Protein AF-A0AAP0HUE2-F1 (afdb_monomer)

Secondary structure (DSSP, 8-state):
--HHHHHHHHHHHHHHHHHHHHHHTSTT-EEETTTTEEE--HHHHHHHHHH-GGGGGGTT---TTHHHHHHHHTT-----------------PPPTTSS--

Sequence (101 aa):
MNPSNVKGRIKTFRTNYFLAKEVISQSGFGWDPNTQLATTDVLTWKDYLEKHLEKESYHRKRVLYYNELSIIFRDDQATGRNAMTGNEAGRELPSLEEMSE

Structure (mmCIF, N/CA/C/O backbone):
data_AF-A0AAP0HUE2-F1
#
_entry.id   AF-A0AAP0HUE2-F1
#
loop_
_atom_site.group_PDB
_atom_site.id
_atom_site.type_symbol
_atom_site.label_atom_id
_atom_site.label_alt_id
_atom_site.label_comp_id
_atom_site.label_asym_id
_atom_site.label_entity_id
_atom_site.label_seq_id
_atom_site.pdbx_PDB_ins_code
_atom_site.Cartn_x
_atom_site.Cartn_y
_atom_site.Cartn_z
_atom_site.occupancy
_atom_site.B_iso_or_equiv
_atom_site.auth_seq_id
_atom_site.auth_comp_id
_atom_site.auth_asym_id
_atom_site.auth_atom_id
_atom_site.pdbx_PDB_model_num
ATOM 1 N N . MET A 1 1 ? 8.532 9.140 -26.829 1.00 55.06 1 MET A N 1
ATOM 2 C CA . MET A 1 1 ? 8.421 9.032 -25.354 1.00 55.06 1 MET A CA 1
ATOM 3 C C . MET A 1 1 ? 9.771 9.412 -24.761 1.00 55.06 1 MET A C 1
ATOM 5 O O . MET A 1 1 ? 10.754 8.790 -25.134 1.00 55.06 1 MET A O 1
ATOM 9 N N . ASN A 1 2 ? 9.858 10.452 -23.925 1.00 62.59 2 ASN A N 1
ATOM 10 C CA . ASN A 1 2 ? 11.149 10.905 -23.387 1.00 62.59 2 ASN A CA 1
ATOM 11 C C . ASN A 1 2 ? 11.639 9.949 -22.279 1.00 62.59 2 ASN A C 1
ATOM 13 O O . ASN A 1 2 ? 10.908 9.769 -21.300 1.00 62.59 2 ASN A O 1
ATOM 17 N N . PRO A 1 3 ? 12.853 9.368 -22.375 1.00 66.12 3 PRO A N 1
ATOM 18 C CA . PRO A 1 3 ? 13.375 8.403 -21.397 1.00 66.12 3 PRO A CA 1
ATOM 19 C C . PRO A 1 3 ? 13.397 8.937 -19.957 1.00 66.12 3 PRO A C 1
ATOM 21 O O . PRO A 1 3 ? 13.153 8.197 -19.004 1.00 66.12 3 PRO A O 1
ATOM 24 N N . SER A 1 4 ? 13.629 10.241 -19.791 1.00 68.69 4 SER A N 1
ATOM 25 C CA . SER A 1 4 ? 13.641 10.921 -18.490 1.00 68.69 4 SER A CA 1
ATOM 26 C C . SER A 1 4 ? 12.281 10.866 -17.782 1.00 68.69 4 SER A C 1
ATOM 28 O O . SER A 1 4 ? 12.217 10.639 -16.575 1.00 68.69 4 SER A O 1
ATOM 30 N N . ASN A 1 5 ? 11.183 10.967 -18.539 1.00 76.06 5 ASN A N 1
ATOM 31 C CA . ASN A 1 5 ? 9.824 10.895 -17.993 1.00 76.06 5 ASN A CA 1
ATOM 32 C C . ASN A 1 5 ? 9.468 9.469 -17.549 1.00 76.06 5 ASN A C 1
ATOM 34 O O . ASN A 1 5 ? 8.701 9.283 -16.604 1.00 76.06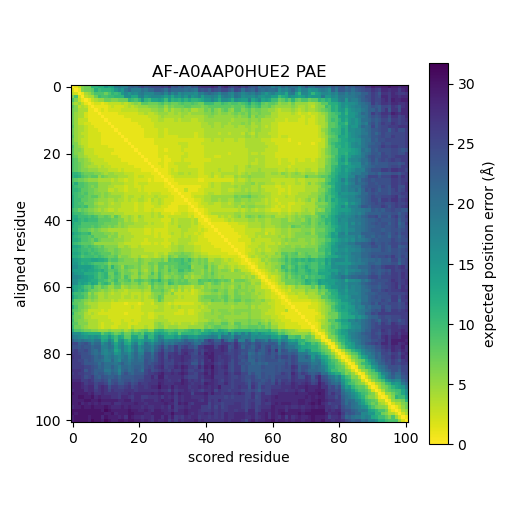 5 ASN A O 1
ATOM 38 N N . VAL A 1 6 ? 10.039 8.459 -18.212 1.00 82.88 6 VAL A N 1
ATOM 39 C CA . VAL A 1 6 ? 9.841 7.045 -17.864 1.00 82.88 6 VAL A CA 1
ATOM 40 C C . VAL A 1 6 ? 10.501 6.732 -16.524 1.00 82.88 6 VAL A C 1
ATOM 42 O O . VAL A 1 6 ? 9.846 6.194 -15.635 1.00 82.88 6 VAL A O 1
ATOM 45 N N . LYS A 1 7 ? 11.761 7.144 -16.332 1.00 83.19 7 LYS A N 1
ATOM 46 C CA . LYS A 1 7 ? 12.483 6.946 -15.062 1.00 83.19 7 LYS A CA 1
ATOM 47 C C . LYS A 1 7 ? 11.769 7.609 -13.881 1.00 83.19 7 LYS A C 1
ATOM 49 O O . LYS A 1 7 ? 11.616 6.984 -12.833 1.00 83.19 7 LYS A O 1
ATOM 54 N N . GLY A 1 8 ? 11.288 8.843 -14.064 1.00 84.81 8 GLY A N 1
ATOM 55 C CA . GLY A 1 8 ? 10.520 9.557 -13.040 1.00 84.81 8 GLY A CA 1
ATOM 56 C C . GLY A 1 8 ? 9.237 8.817 -12.651 1.00 84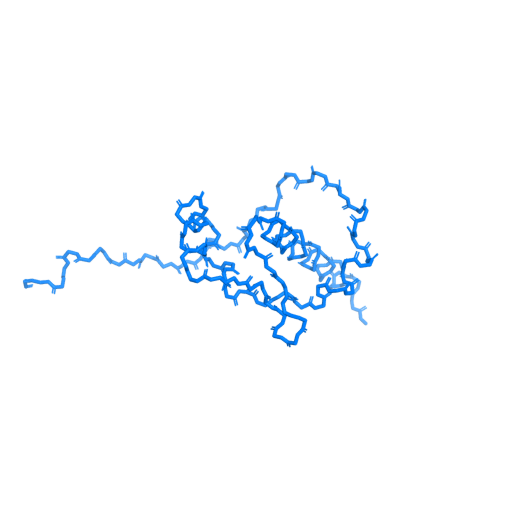.81 8 GLY A C 1
ATOM 57 O O . GLY A 1 8 ? 8.995 8.581 -11.470 1.00 84.81 8 GLY A O 1
ATOM 58 N N . ARG A 1 9 ? 8.463 8.360 -13.643 1.00 85.81 9 ARG A N 1
ATOM 59 C CA . ARG A 1 9 ? 7.238 7.578 -13.410 1.00 85.81 9 ARG A CA 1
ATOM 60 C C . ARG A 1 9 ? 7.498 6.260 -12.684 1.00 85.81 9 ARG A C 1
ATOM 62 O O . ARG A 1 9 ? 6.772 5.946 -11.746 1.00 85.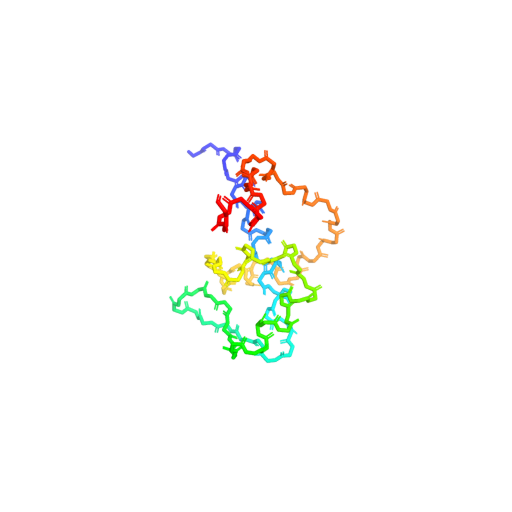81 9 ARG A O 1
ATOM 69 N N . ILE A 1 10 ? 8.540 5.523 -13.073 1.00 88.19 10 ILE A N 1
ATOM 70 C CA . ILE A 1 10 ? 8.931 4.274 -12.401 1.00 88.19 10 ILE A CA 1
ATOM 71 C C . ILE A 1 10 ? 9.267 4.543 -10.930 1.00 88.19 10 ILE A C 1
ATOM 73 O O . ILE A 1 10 ? 8.790 3.819 -10.058 1.00 88.19 10 ILE A O 1
ATOM 77 N N . LYS A 1 11 ? 10.021 5.613 -10.637 1.00 87.06 11 LYS A N 1
ATOM 78 C CA . LYS A 1 11 ? 10.328 6.015 -9.256 1.00 87.06 11 LYS A CA 1
ATOM 79 C C . LYS A 1 11 ? 9.050 6.298 -8.458 1.00 87.06 11 LYS A C 1
ATOM 81 O 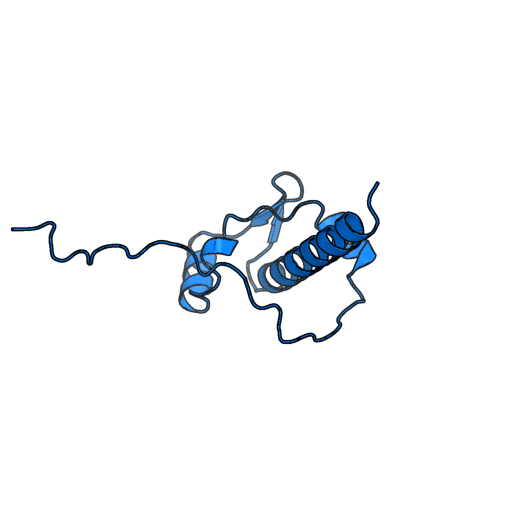O . LYS A 1 11 ? 8.907 5.785 -7.353 1.00 87.06 11 LYS A O 1
ATOM 86 N N . THR A 1 12 ? 8.102 7.047 -9.023 1.00 86.94 12 THR A N 1
ATOM 87 C CA . THR A 1 12 ? 6.811 7.332 -8.374 1.00 86.94 12 THR A CA 1
ATOM 88 C C . THR A 1 12 ? 6.000 6.066 -8.104 1.00 86.94 12 THR A C 1
ATOM 90 O O . THR A 1 12 ? 5.489 5.898 -6.996 1.00 86.94 12 THR A O 1
ATOM 93 N N . PHE A 1 13 ? 5.886 5.163 -9.082 1.00 88.25 13 PHE A N 1
ATOM 94 C CA . PHE A 1 13 ? 5.167 3.899 -8.901 1.00 88.25 13 PHE A CA 1
ATOM 95 C C . PHE A 1 13 ? 5.807 3.030 -7.828 1.00 88.25 13 PHE A C 1
ATOM 97 O O . PHE A 1 13 ? 5.101 2.518 -6.963 1.00 88.25 13 PHE A O 1
ATOM 104 N N . ARG A 1 14 ? 7.138 2.947 -7.819 1.00 87.44 14 ARG A N 1
ATOM 105 C CA . ARG A 1 14 ? 7.884 2.227 -6.792 1.00 87.44 14 ARG A CA 1
ATOM 106 C C . ARG A 1 14 ? 7.597 2.778 -5.395 1.00 87.44 14 ARG A C 1
ATOM 108 O O . ARG A 1 14 ? 7.223 2.017 -4.509 1.00 87.44 14 ARG A O 1
ATOM 115 N N . THR A 1 15 ? 7.724 4.093 -5.199 1.00 86.81 15 THR A N 1
ATOM 116 C CA . THR A 1 15 ? 7.448 4.730 -3.900 1.00 86.81 15 THR A CA 1
ATOM 117 C C . THR A 1 15 ? 6.012 4.478 -3.444 1.00 86.81 15 THR A C 1
ATOM 119 O O . THR A 1 15 ? 5.795 4.084 -2.302 1.00 86.81 15 THR A O 1
ATOM 122 N N . ASN A 1 16 ? 5.029 4.652 -4.331 1.00 86.31 16 ASN A N 1
ATOM 123 C CA . ASN A 1 16 ? 3.629 4.424 -3.979 1.00 86.31 16 ASN A CA 1
ATOM 124 C C . ASN A 1 16 ? 3.350 2.956 -3.627 1.00 86.31 16 ASN A C 1
ATOM 126 O O . ASN A 1 16 ? 2.607 2.713 -2.681 1.00 86.31 16 ASN A O 1
ATOM 130 N N . TYR A 1 17 ? 3.956 2.007 -4.347 1.00 89.38 17 TYR A N 1
ATOM 131 C CA . TYR A 1 17 ? 3.825 0.577 -4.071 1.00 89.38 17 TYR A CA 1
ATOM 132 C C . TYR A 1 17 ? 4.363 0.202 -2.687 1.00 89.38 17 TYR A C 1
ATOM 134 O O . TYR A 1 17 ? 3.669 -0.476 -1.936 1.00 89.38 17 TYR A O 1
ATOM 142 N N . PHE A 1 18 ? 5.565 0.658 -2.318 1.00 87.31 18 PHE A N 1
ATOM 143 C CA . PHE A 1 18 ? 6.141 0.307 -1.015 1.00 87.31 18 PHE A CA 1
ATOM 144 C C . PHE A 1 18 ? 5.369 0.908 0.157 1.00 87.3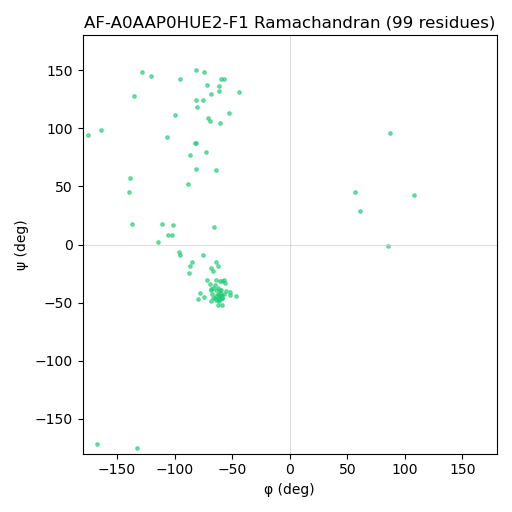1 18 PHE A C 1
ATOM 146 O O . PHE A 1 18 ? 5.175 0.219 1.154 1.00 87.31 18 PHE A O 1
ATOM 153 N N . LEU A 1 19 ? 4.870 2.139 0.015 1.00 85.25 19 LEU A N 1
ATOM 154 C CA . LEU A 1 19 ? 3.978 2.735 1.011 1.00 85.25 19 LEU A CA 1
ATOM 155 C C . LEU A 1 19 ? 2.691 1.911 1.172 1.00 85.25 19 LEU A C 1
ATOM 157 O O . LEU A 1 19 ? 2.259 1.652 2.290 1.00 85.25 19 LEU A O 1
ATOM 161 N N . ALA A 1 20 ? 2.113 1.440 0.064 1.00 86.69 20 ALA A N 1
ATOM 162 C CA . ALA A 1 20 ? 0.888 0.646 0.094 1.00 86.69 20 ALA A CA 1
ATOM 163 C C . ALA A 1 20 ? 1.144 -0.700 0.760 1.00 86.69 20 ALA A C 1
ATOM 165 O O . ALA A 1 20 ? 0.392 -1.109 1.635 1.00 86.69 20 ALA A O 1
ATOM 166 N N . LYS A 1 21 ? 2.244 -1.360 0.381 1.00 88.88 21 LYS A N 1
ATOM 167 C CA . LYS A 1 21 ? 2.675 -2.636 0.954 1.00 88.88 21 LYS A CA 1
ATOM 168 C C . LYS A 1 21 ? 2.865 -2.523 2.466 1.00 88.88 21 LYS A C 1
ATOM 170 O O . LYS A 1 21 ? 2.435 -3.414 3.185 1.00 88.88 21 LYS A O 1
ATOM 175 N N . GLU A 1 22 ? 3.474 -1.438 2.944 1.00 87.44 22 GLU A N 1
ATOM 176 C CA . GLU A 1 22 ? 3.661 -1.183 4.376 1.00 87.44 22 GLU A CA 1
ATOM 177 C C . GLU A 1 22 ? 2.320 -1.061 5.111 1.00 87.44 22 GLU A C 1
ATOM 179 O O . GLU A 1 22 ? 2.109 -1.730 6.123 1.00 87.44 22 GLU A O 1
ATOM 184 N N . VAL A 1 23 ? 1.404 -0.256 4.572 1.00 87.06 23 VAL A N 1
ATOM 185 C CA . VAL A 1 23 ? 0.061 -0.030 5.122 1.00 87.06 23 VAL A CA 1
ATOM 186 C C . VAL A 1 23 ? -0.753 -1.329 5.129 1.00 87.06 23 VAL A C 1
ATOM 188 O O . VAL A 1 23 ? -1.234 -1.753 6.170 1.00 87.06 23 VAL A O 1
ATOM 191 N N . ILE A 1 24 ? -0.834 -2.026 3.995 1.00 88.81 24 ILE A N 1
ATOM 192 C CA . ILE A 1 24 ? -1.603 -3.272 3.840 1.00 88.81 24 ILE A CA 1
ATOM 193 C C . ILE A 1 24 ? -1.010 -4.419 4.677 1.00 88.81 24 ILE A C 1
ATOM 195 O O . ILE A 1 24 ? -1.718 -5.359 5.016 1.00 88.81 24 ILE A O 1
ATOM 199 N N . SER A 1 25 ? 0.279 -4.356 5.033 1.00 89.00 25 SER A N 1
ATOM 200 C CA . SER A 1 25 ? 0.909 -5.355 5.907 1.00 89.00 25 SER A CA 1
ATOM 201 C C . SER A 1 25 ? 0.539 -5.223 7.389 1.00 89.00 25 SER A C 1
ATOM 203 O O . SER A 1 25 ? 0.878 -6.110 8.172 1.00 89.00 25 SER A O 1
ATOM 205 N N . GLN A 1 26 ? -0.142 -4.143 7.787 1.00 89.00 26 GLN A N 1
ATOM 206 C CA . GLN A 1 26 ? -0.612 -3.965 9.158 1.00 89.00 26 GLN A CA 1
ATOM 207 C C . GLN A 1 26 ? -1.821 -4.858 9.460 1.00 89.00 26 GLN A C 1
ATOM 209 O O . GLN A 1 26 ? -2.653 -5.145 8.599 1.00 89.00 26 GLN A O 1
ATOM 214 N N . SER A 1 27 ? -1.945 -5.288 10.716 1.00 88.25 27 SER A N 1
ATOM 215 C CA . SER A 1 27 ? -3.089 -6.094 11.154 1.00 88.25 27 SER A CA 1
ATOM 216 C C . SER A 1 27 ? -4.399 -5.321 10.986 1.00 88.25 27 SER A C 1
ATOM 218 O O . SER A 1 27 ? -4.495 -4.175 11.412 1.00 88.25 27 SER A O 1
ATOM 220 N N . GLY A 1 28 ? -5.412 -5.954 10.389 1.00 88.19 28 GLY A N 1
ATOM 221 C CA . GLY A 1 28 ? -6.717 -5.333 10.123 1.00 88.19 28 GLY A CA 1
ATOM 222 C C . GLY A 1 28 ? -6.788 -4.534 8.818 1.00 88.19 28 GLY A C 1
ATOM 223 O O . GLY A 1 28 ? -7.853 -4.021 8.474 1.00 88.19 28 GLY A O 1
ATOM 224 N N . PHE A 1 29 ? -5.688 -4.450 8.067 1.00 90.69 29 PHE A N 1
ATOM 225 C CA . PHE A 1 29 ? -5.648 -3.779 6.775 1.00 90.69 29 PHE A CA 1
ATOM 226 C C . PHE A 1 29 ? -5.848 -4.789 5.642 1.00 90.69 29 PHE A C 1
ATOM 228 O O . PHE A 1 29 ? -5.362 -5.918 5.671 1.00 90.69 29 PHE A O 1
ATOM 235 N N . GLY A 1 30 ? -6.570 -4.357 4.616 1.00 90.38 30 GLY A N 1
ATOM 236 C CA . GLY A 1 30 ? -6.790 -5.075 3.371 1.00 90.38 30 GLY A CA 1
ATOM 237 C C . GLY A 1 30 ? -6.560 -4.173 2.163 1.00 90.38 30 GLY A C 1
ATOM 238 O O . GLY A 1 30 ? -6.146 -3.018 2.283 1.00 90.38 30 GLY A O 1
ATOM 239 N N . TRP A 1 31 ? -6.841 -4.713 0.983 1.00 90.31 31 TRP A N 1
ATOM 240 C CA . TRP A 1 31 ? -6.708 -4.008 -0.286 1.00 90.31 31 TRP A CA 1
ATOM 241 C C . TRP A 1 31 ? -7.933 -4.257 -1.161 1.00 90.31 31 TRP A C 1
ATOM 243 O O . TRP A 1 31 ? -8.276 -5.414 -1.411 1.00 90.31 31 TRP A O 1
ATOM 253 N N . ASP A 1 32 ? -8.555 -3.190 -1.666 1.00 89.06 32 ASP A N 1
ATOM 254 C CA . ASP A 1 32 ? -9.617 -3.290 -2.666 1.00 89.06 32 ASP A CA 1
ATOM 255 C C . ASP A 1 32 ? -9.054 -3.015 -4.072 1.00 89.06 32 ASP A C 1
ATOM 257 O O . ASP A 1 32 ? -8.691 -1.876 -4.392 1.00 89.06 32 ASP A O 1
ATOM 261 N N . PRO A 1 33 ? -8.995 -4.035 -4.951 1.00 86.31 33 PRO A N 1
ATOM 262 C CA . PRO A 1 33 ? -8.468 -3.882 -6.301 1.00 86.31 33 PRO A CA 1
ATOM 263 C C . PRO A 1 33 ? -9.348 -3.009 -7.209 1.00 86.31 33 PRO A C 1
ATOM 265 O O . PRO A 1 33 ? -8.837 -2.484 -8.198 1.00 86.31 33 PRO A O 1
ATOM 268 N N . ASN A 1 34 ? -10.635 -2.826 -6.891 1.00 87.25 34 ASN A N 1
ATOM 269 C CA . ASN A 1 34 ? -11.557 -2.032 -7.709 1.00 87.25 34 ASN A CA 1
ATOM 270 C C . ASN A 1 34 ? -11.376 -0.535 -7.454 1.00 87.25 34 ASN A C 1
ATOM 272 O O . ASN A 1 34 ? -11.275 0.256 -8.391 1.00 87.25 34 ASN A O 1
ATOM 276 N N . THR A 1 35 ? -11.314 -0.140 -6.181 1.00 86.06 35 THR A N 1
ATOM 277 C CA . THR A 1 35 ? -11.102 1.264 -5.794 1.00 86.06 35 THR A CA 1
ATOM 278 C C . THR A 1 35 ? -9.626 1.653 -5.752 1.00 86.06 35 THR A C 1
ATOM 280 O O . THR A 1 35 ? -9.307 2.846 -5.780 1.00 86.06 35 THR A O 1
ATOM 283 N N . GLN A 1 36 ? -8.730 0.660 -5.750 1.00 86.12 36 GLN A N 1
ATOM 284 C CA . GLN A 1 36 ? -7.283 0.820 -5.625 1.00 86.12 36 GLN A CA 1
ATOM 285 C C . GLN A 1 36 ? -6.910 1.586 -4.351 1.00 86.12 36 GLN A C 1
ATOM 287 O O . GLN A 1 36 ? -6.091 2.514 -4.368 1.00 86.12 36 GLN A O 1
ATOM 292 N N . LEU A 1 37 ? -7.555 1.194 -3.251 1.00 86.50 37 LEU A N 1
ATOM 293 C CA . LEU A 1 37 ? -7.383 1.754 -1.918 1.00 86.50 37 LEU A CA 1
ATOM 294 C C . LEU A 1 37 ? -7.119 0.648 -0.902 1.00 86.50 37 LEU A C 1
ATOM 296 O O . LEU A 1 37 ? -7.624 -0.471 -1.011 1.00 86.50 37 LEU A O 1
ATOM 300 N N . ALA A 1 38 ? -6.340 0.997 0.119 1.00 85.69 38 ALA A N 1
ATOM 301 C CA . ALA A 1 38 ? -6.231 0.171 1.304 1.00 85.69 38 ALA A CA 1
ATOM 302 C C . ALA A 1 38 ? -7.542 0.283 2.106 1.00 85.69 38 ALA A C 1
ATOM 304 O O . ALA A 1 38 ? -8.111 1.370 2.230 1.00 85.69 38 ALA A O 1
ATOM 305 N N . THR A 1 39 ? -8.038 -0.845 2.608 1.00 87.69 39 THR A N 1
ATOM 306 C CA . THR A 1 39 ? -9.354 -0.964 3.255 1.00 87.69 39 THR A CA 1
ATOM 307 C C . THR A 1 39 ? -9.224 -1.461 4.685 1.00 87.69 39 THR A C 1
ATOM 309 O O . THR A 1 39 ? -8.397 -2.326 4.953 1.00 87.69 39 THR A O 1
ATOM 312 N N . THR A 1 40 ? -10.077 -0.985 5.587 1.00 89.44 40 THR A N 1
ATOM 313 C CA . THR A 1 40 ? -10.150 -1.440 6.985 1.00 89.44 40 THR A CA 1
ATOM 314 C C . THR A 1 40 ? -11.432 -0.920 7.648 1.00 89.44 40 THR A C 1
ATOM 316 O O . THR A 1 40 ? -12.235 -0.243 6.999 1.00 89.44 40 THR A O 1
ATOM 319 N N . ASP A 1 41 ? -11.558 -1.109 8.961 1.00 89.44 41 ASP A N 1
ATOM 320 C CA . ASP A 1 41 ? -12.467 -0.353 9.813 1.00 89.44 41 ASP A CA 1
ATOM 321 C C . ASP A 1 41 ? -11.927 1.035 10.240 1.00 89.44 41 ASP A C 1
ATOM 323 O O . ASP A 1 41 ? -10.732 1.275 10.412 1.00 89.44 41 ASP A O 1
ATOM 327 N N . VAL A 1 42 ? -12.847 1.979 10.452 1.00 86.56 42 VAL A N 1
ATOM 328 C CA . VAL A 1 42 ? -12.520 3.382 10.773 1.00 86.56 42 VAL A CA 1
ATOM 329 C C . VAL A 1 42 ? -11.675 3.520 12.048 1.00 86.56 42 VAL A C 1
ATOM 331 O O . VAL A 1 42 ? -10.860 4.439 12.136 1.00 86.56 42 VAL A O 1
ATOM 334 N N . LEU A 1 43 ? -11.846 2.628 13.029 1.00 88.44 43 LEU A N 1
ATOM 335 C CA . LEU A 1 43 ? -11.128 2.695 14.304 1.00 88.44 43 LEU A CA 1
ATOM 336 C C . LEU A 1 43 ? -9.667 2.268 14.143 1.00 88.44 43 LEU A C 1
ATOM 338 O O . LEU A 1 43 ? -8.781 2.980 14.606 1.00 88.44 43 LEU A O 1
ATOM 342 N N . THR A 1 44 ? -9.413 1.177 13.424 1.00 88.25 44 THR A N 1
ATOM 343 C CA . THR A 1 44 ? -8.077 0.696 13.053 1.00 88.25 44 THR A CA 1
ATOM 344 C C . THR A 1 44 ? -7.329 1.743 12.239 1.00 88.25 44 THR A C 1
ATOM 346 O O . THR A 1 44 ? -6.140 1.978 12.449 1.00 88.25 44 THR A O 1
ATOM 349 N N . TRP A 1 45 ? -8.029 2.445 11.349 1.00 86.50 45 TRP A N 1
ATOM 350 C CA . TRP A 1 45 ? -7.418 3.528 10.590 1.00 86.50 45 TRP A CA 1
ATOM 351 C C . TRP A 1 45 ? -7.061 4.739 11.449 1.00 86.50 45 TRP A C 1
ATOM 353 O O . TRP A 1 45 ? -5.999 5.331 11.265 1.00 86.50 45 TRP A O 1
ATOM 363 N N . LYS A 1 46 ? -7.923 5.092 12.408 1.00 85.81 46 LYS A N 1
ATOM 364 C CA . LYS A 1 46 ? -7.655 6.165 13.367 1.00 85.81 46 LYS A CA 1
ATOM 365 C C . LYS A 1 46 ? -6.457 5.827 14.261 1.00 85.81 46 LYS A C 1
ATOM 367 O O . LYS A 1 46 ? -5.553 6.647 14.365 1.00 85.81 46 LYS A O 1
ATOM 372 N N . ASP A 1 47 ? -6.410 4.619 14.823 1.00 89.25 47 ASP A N 1
ATOM 373 C CA . ASP A 1 47 ? -5.285 4.140 15.645 1.00 89.25 47 ASP A CA 1
ATOM 374 C C . ASP A 1 47 ? -3.966 4.108 14.852 1.00 89.25 47 ASP A C 1
ATOM 376 O O . ASP A 1 47 ? -2.914 4.508 15.353 1.00 89.25 47 ASP A O 1
ATOM 380 N N . TYR A 1 48 ? -4.015 3.705 13.579 1.00 86.31 48 TYR A N 1
ATOM 381 C CA . TYR A 1 48 ? -2.846 3.754 12.704 1.00 86.31 48 TYR A CA 1
ATOM 382 C C . TYR A 1 48 ? -2.364 5.185 12.450 1.00 86.31 48 TYR A C 1
ATOM 384 O O . TYR A 1 48 ? -1.164 5.445 12.516 1.00 86.31 48 TYR A O 1
ATOM 392 N N . LEU A 1 49 ? -3.276 6.123 12.181 1.00 85.94 49 LEU A N 1
ATOM 393 C CA . LEU A 1 49 ? -2.920 7.523 11.947 1.00 85.94 49 LEU A CA 1
ATOM 394 C C . LEU A 1 49 ? -2.410 8.227 13.206 1.00 85.94 49 LEU A C 1
ATOM 396 O O . LEU A 1 49 ? -1.489 9.028 13.096 1.00 85.94 49 LEU A O 1
ATOM 400 N N . GLU A 1 50 ? -2.925 7.893 14.391 1.00 87.62 50 GLU A N 1
ATOM 401 C CA . GLU A 1 50 ? -2.395 8.402 15.666 1.00 87.62 50 GLU A CA 1
ATOM 402 C C . GLU A 1 50 ? -0.922 8.006 15.876 1.00 87.62 50 GLU A C 1
ATOM 404 O O . GLU A 1 50 ? -0.148 8.769 16.451 1.00 87.62 50 GLU A O 1
ATOM 409 N N . LYS A 1 51 ? -0.508 6.845 15.352 1.00 86.19 51 LYS A N 1
ATOM 410 C CA . LYS A 1 51 ? 0.883 6.358 15.393 1.00 86.19 51 LYS A CA 1
ATOM 411 C C . LYS A 1 51 ? 1.745 6.860 14.228 1.00 86.19 51 LYS A C 1
ATOM 413 O O . LYS A 1 51 ? 2.969 6.802 14.320 1.00 86.19 51 LYS A O 1
ATOM 418 N N . HIS A 1 52 ? 1.118 7.332 13.149 1.00 82.38 52 HIS A N 1
ATOM 419 C CA . HIS A 1 52 ? 1.756 7.700 11.882 1.00 82.38 52 HIS A CA 1
ATOM 420 C C . HIS A 1 52 ? 1.166 8.994 11.306 1.00 82.38 52 HIS A C 1
ATOM 422 O O . HIS A 1 52 ? 0.659 9.017 10.178 1.00 82.38 52 HIS A O 1
ATOM 428 N N . LEU A 1 53 ? 1.222 10.081 12.079 1.00 78.50 53 LEU A N 1
ATOM 429 C CA . LEU A 1 53 ? 0.654 11.380 11.698 1.00 78.50 53 LEU A CA 1
ATOM 430 C C . LEU A 1 53 ? 1.229 11.900 10.368 1.00 78.50 53 LEU A C 1
ATOM 432 O O . LEU A 1 53 ? 0.524 12.516 9.571 1.00 78.50 53 LEU A O 1
ATOM 436 N N . GLU A 1 54 ? 2.483 11.565 10.051 1.00 76.94 54 GLU A N 1
ATOM 437 C CA . GLU A 1 54 ? 3.135 11.900 8.781 1.00 76.94 54 GLU A CA 1
ATOM 438 C C . GLU A 1 54 ? 2.485 11.236 7.551 1.00 76.94 54 GLU A C 1
ATOM 440 O O . GLU A 1 54 ? 2.730 11.640 6.410 1.00 76.94 54 GLU A O 1
ATOM 445 N N . LYS A 1 55 ? 1.636 10.222 7.765 1.00 70.75 55 LYS A N 1
ATOM 446 C CA . LYS A 1 55 ? 0.981 9.425 6.720 1.00 70.75 55 LYS A CA 1
ATOM 447 C C . LYS A 1 55 ? -0.501 9.745 6.546 1.00 70.75 55 LYS A C 1
ATOM 449 O O . LYS A 1 55 ? -1.161 9.090 5.740 1.00 70.75 55 LYS A O 1
ATOM 454 N N . GLU A 1 56 ? -1.026 10.780 7.201 1.00 71.69 56 GLU A N 1
ATOM 455 C CA . GLU A 1 56 ? -2.434 11.184 7.070 1.00 71.69 56 GLU A CA 1
ATOM 456 C C . GLU A 1 56 ? -2.838 11.447 5.609 1.00 71.69 56 GLU A C 1
ATOM 458 O O . GLU A 1 56 ? -3.887 10.998 5.137 1.00 71.69 56 GLU A O 1
ATOM 463 N N . SER A 1 57 ? -1.945 12.073 4.836 1.00 70.19 57 SER A N 1
ATOM 464 C CA . SER A 1 57 ? -2.146 12.312 3.399 1.00 70.19 57 SER A CA 1
ATOM 465 C C . SER A 1 57 ? -2.270 11.026 2.564 1.00 70.19 57 SER A C 1
ATOM 467 O O . SER A 1 57 ? -2.790 11.056 1.445 1.00 70.19 57 SER A O 1
ATOM 469 N N . TYR A 1 58 ? -1.817 9.886 3.093 1.00 67.69 58 TYR A N 1
ATOM 470 C CA . TYR A 1 58 ? -1.809 8.602 2.404 1.00 67.69 58 TYR A CA 1
ATOM 471 C C . TYR A 1 58 ? -3.113 7.820 2.564 1.00 67.69 58 TYR A C 1
ATOM 473 O O . TYR A 1 58 ? -3.460 7.053 1.669 1.00 67.69 58 TYR A O 1
ATOM 481 N N . HIS A 1 59 ? -3.883 8.065 3.631 1.00 69.06 59 HIS A N 1
ATOM 482 C CA . HIS A 1 59 ? -5.154 7.378 3.901 1.00 69.06 59 HIS A CA 1
ATOM 483 C C . HIS A 1 59 ? -6.060 7.319 2.664 1.00 69.06 59 HIS A C 1
ATOM 485 O O . HIS A 1 59 ? -6.693 6.301 2.391 1.00 69.06 59 HIS A O 1
ATOM 491 N N . ARG A 1 60 ? -6.177 8.427 1.929 1.00 70.44 60 ARG A N 1
ATOM 492 C CA . ARG A 1 60 ? -7.090 8.553 0.779 1.00 70.44 60 ARG A CA 1
ATOM 493 C C . ARG A 1 60 ? -6.375 8.429 -0.563 1.00 70.44 60 ARG A C 1
ATOM 495 O O . ARG A 1 60 ? -6.964 8.693 -1.613 1.00 70.44 60 ARG A O 1
ATOM 502 N N . LYS A 1 61 ? -5.094 8.065 -0.550 1.00 77.50 61 LYS A N 1
ATOM 503 C CA . LYS A 1 61 ? -4.287 8.017 -1.760 1.00 77.50 61 LYS A CA 1
ATOM 504 C C . LYS A 1 61 ? -4.565 6.724 -2.513 1.00 77.50 61 LYS A C 1
ATOM 506 O O . LYS A 1 61 ? -4.267 5.635 -2.036 1.00 77.50 61 LYS A O 1
ATOM 511 N N . ARG A 1 62 ? -5.074 6.860 -3.739 1.00 79.88 62 ARG A N 1
ATOM 512 C CA . ARG A 1 62 ? -5.168 5.733 -4.673 1.00 79.88 62 ARG A CA 1
ATOM 513 C C . ARG A 1 62 ? -3.780 5.304 -5.125 1.00 79.88 62 ARG A C 1
ATOM 515 O O . ARG A 1 62 ? -2.993 6.135 -5.593 1.00 79.88 62 ARG A O 1
ATOM 522 N N . VAL A 1 63 ? -3.501 4.010 -5.026 1.00 83.06 63 VAL A N 1
ATOM 523 C CA . VAL A 1 63 ? -2.235 3.422 -5.477 1.00 83.06 63 VAL A CA 1
ATOM 524 C C . VAL A 1 63 ? -2.515 2.663 -6.752 1.00 83.06 63 VAL A C 1
ATOM 526 O O . VAL A 1 63 ? -2.927 1.504 -6.742 1.00 83.06 63 VAL A O 1
ATOM 529 N N . LEU A 1 64 ? -2.324 3.371 -7.864 1.00 82.94 64 LEU A N 1
ATOM 530 C CA . LEU A 1 64 ? -2.640 2.816 -9.166 1.00 82.94 64 LEU A CA 1
ATOM 531 C C . LEU A 1 64 ? -1.799 1.577 -9.456 1.00 82.94 64 LEU A C 1
ATOM 533 O O . LEU A 1 64 ? -0.588 1.586 -9.234 1.00 82.94 64 LEU A O 1
ATOM 537 N N . TYR A 1 65 ? -2.455 0.553 -9.999 1.00 86.25 65 TYR A N 1
ATOM 538 C CA . TYR A 1 65 ? -1.827 -0.687 -10.456 1.00 86.25 65 TYR A CA 1
ATOM 539 C C . TYR A 1 65 ? -1.111 -1.478 -9.354 1.00 86.25 65 TYR A C 1
ATOM 541 O O . TYR A 1 65 ? -0.119 -2.145 -9.621 1.00 86.25 65 TYR A O 1
ATOM 549 N N . TYR A 1 66 ? -1.552 -1.390 -8.094 1.00 87.81 66 TYR A N 1
ATOM 550 C CA . TYR A 1 66 ? -0.872 -2.065 -6.981 1.00 87.81 66 TYR A CA 1
ATOM 551 C C . TYR A 1 66 ? -0.625 -3.560 -7.235 1.00 87.81 66 TYR A C 1
ATOM 553 O O . TYR A 1 66 ? 0.464 -4.053 -6.949 1.00 87.81 66 TYR A O 1
ATOM 561 N N . ASN A 1 67 ? -1.597 -4.270 -7.815 1.00 87.44 67 ASN A N 1
ATOM 562 C CA . ASN A 1 67 ? -1.473 -5.699 -8.101 1.00 87.44 67 ASN A CA 1
ATOM 563 C C . ASN A 1 67 ? -0.369 -5.968 -9.131 1.00 87.44 67 ASN A C 1
ATOM 565 O O . ASN A 1 67 ? 0.486 -6.826 -8.917 1.00 87.44 67 ASN A O 1
ATOM 569 N N . GLU A 1 68 ? -0.337 -5.194 -10.209 1.00 89.94 68 GLU A N 1
ATOM 570 C CA . GLU A 1 68 ? 0.668 -5.280 -11.264 1.00 89.94 68 GLU A CA 1
ATOM 571 C C . GLU A 1 68 ? 2.049 -4.855 -10.748 1.00 89.94 68 GLU A C 1
ATOM 573 O O . GLU A 1 68 ? 3.048 -5.529 -10.993 1.00 89.94 68 GLU A O 1
ATOM 578 N N . LEU A 1 69 ? 2.109 -3.778 -9.962 1.00 89.38 69 LEU A N 1
ATOM 579 C CA . LEU A 1 69 ? 3.329 -3.317 -9.301 1.00 89.38 69 LEU A CA 1
ATOM 580 C C . LEU A 1 69 ? 3.841 -4.343 -8.289 1.00 89.38 69 LEU A C 1
ATOM 582 O O . LEU A 1 69 ? 5.053 -4.464 -8.127 1.00 89.38 69 LEU A O 1
ATOM 586 N N . SER A 1 70 ? 2.957 -5.128 -7.665 1.00 88.56 70 SER A N 1
ATOM 587 C CA . SER A 1 70 ? 3.364 -6.234 -6.800 1.00 88.56 70 SER A CA 1
ATOM 588 C C . SER A 1 70 ? 4.089 -7.324 -7.580 1.00 88.56 70 SER A C 1
ATOM 590 O O . SER A 1 70 ? 5.042 -7.887 -7.067 1.00 88.56 70 SER A O 1
ATOM 592 N N . ILE A 1 71 ? 3.725 -7.593 -8.833 1.00 89.25 71 ILE A N 1
ATOM 593 C CA . ILE A 1 71 ? 4.441 -8.578 -9.657 1.00 89.25 71 ILE A CA 1
ATOM 594 C C . ILE A 1 71 ? 5.844 -8.058 -9.998 1.00 89.25 71 ILE A C 1
ATOM 596 O O . ILE A 1 71 ? 6.805 -8.818 -9.983 1.00 89.25 71 ILE A O 1
ATOM 600 N N . ILE A 1 72 ? 5.968 -6.755 -10.259 1.00 88.38 72 ILE A N 1
ATOM 601 C CA . ILE A 1 72 ? 7.226 -6.125 -10.685 1.00 88.38 72 ILE A CA 1
ATOM 602 C C . ILE A 1 72 ? 8.189 -5.900 -9.507 1.00 88.38 72 ILE A C 1
ATOM 604 O O . ILE A 1 72 ? 9.391 -6.098 -9.650 1.00 88.38 72 ILE A O 1
ATOM 608 N N . PHE A 1 73 ? 7.682 -5.461 -8.351 1.00 86.69 73 PHE A N 1
ATOM 609 C CA . PHE A 1 73 ? 8.494 -4.963 -7.233 1.00 86.69 73 PHE A CA 1
ATOM 610 C C . PHE A 1 73 ? 8.440 -5.827 -5.963 1.00 86.69 73 PHE A C 1
ATOM 612 O O . PHE A 1 73 ? 9.032 -5.439 -4.955 1.00 86.69 73 PHE A O 1
ATOM 619 N N . ARG A 1 74 ? 7.731 -6.970 -5.945 1.00 80.75 74 ARG A N 1
ATOM 620 C CA . ARG A 1 74 ? 7.602 -7.829 -4.743 1.00 80.75 74 ARG A CA 1
ATOM 621 C C . ARG A 1 74 ? 8.941 -8.184 -4.106 1.00 80.75 74 ARG A C 1
ATOM 623 O O . ARG A 1 74 ? 9.032 -8.044 -2.884 1.00 80.75 74 ARG A O 1
ATOM 630 N N . ASP A 1 75 ? 9.930 -8.536 -4.923 1.00 76.44 75 ASP A N 1
ATOM 631 C CA . ASP A 1 75 ? 11.267 -8.972 -4.487 1.00 76.44 75 ASP A CA 1
ATOM 632 C C . ASP A 1 75 ? 12.309 -7.842 -4.496 1.00 76.44 75 ASP A C 1
ATOM 634 O O . ASP A 1 75 ? 13.430 -7.997 -4.018 1.00 76.44 75 ASP A O 1
ATOM 638 N N . ASP A 1 76 ? 11.940 -6.666 -5.002 1.00 68.94 76 ASP A N 1
ATOM 639 C CA . ASP A 1 76 ? 12.839 -5.531 -5.195 1.00 68.94 76 ASP A CA 1
ATOM 640 C C . ASP A 1 76 ? 12.895 -4.645 -3.937 1.00 68.94 76 ASP A C 1
ATOM 642 O O . ASP A 1 76 ? 12.663 -3.430 -3.968 1.00 68.94 76 ASP A O 1
ATOM 646 N N . GLN A 1 77 ? 13.154 -5.261 -2.781 1.00 59.28 77 GLN A N 1
ATOM 647 C CA . GLN A 1 77 ? 13.255 -4.557 -1.504 1.00 59.28 77 GLN A CA 1
ATOM 648 C C . GLN A 1 77 ? 14.643 -3.916 -1.348 1.00 59.28 77 GLN A C 1
ATOM 650 O O . GLN A 1 77 ? 15.426 -4.269 -0.473 1.00 59.28 77 GLN A O 1
ATOM 655 N N . ALA A 1 78 ? 14.960 -2.938 -2.197 1.00 50.31 78 ALA A N 1
ATOM 656 C CA . ALA A 1 78 ? 16.068 -2.032 -1.927 1.00 50.31 78 ALA A CA 1
ATOM 657 C C . ALA A 1 78 ? 15.663 -1.103 -0.770 1.00 50.31 78 ALA A C 1
ATOM 659 O O . ALA A 1 78 ? 14.804 -0.232 -0.926 1.00 50.31 78 ALA A O 1
ATOM 660 N N . THR A 1 79 ? 16.275 -1.300 0.397 1.00 50.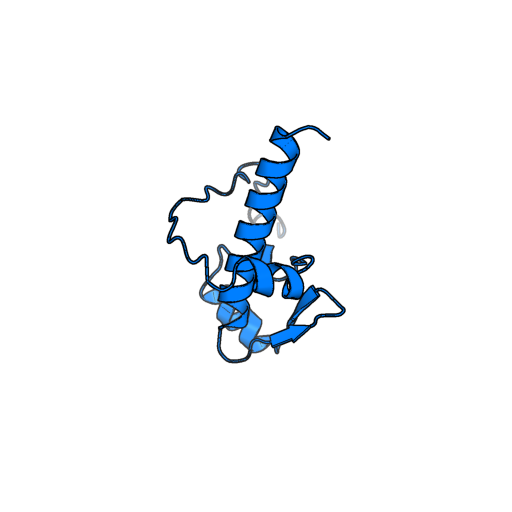38 79 THR A N 1
ATOM 661 C CA . THR A 1 79 ? 16.206 -0.467 1.609 1.00 50.38 79 THR A CA 1
ATOM 662 C C . THR A 1 79 ? 16.811 0.921 1.359 1.00 50.38 79 THR 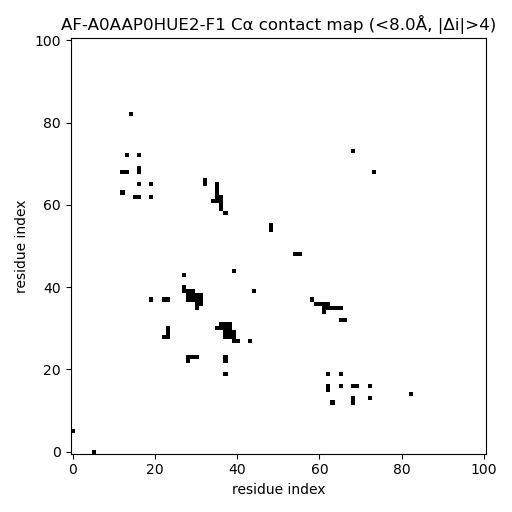A C 1
ATOM 664 O O . THR A 1 79 ? 17.823 1.315 1.928 1.00 50.38 79 THR A O 1
ATOM 667 N N . GLY A 1 80 ? 16.194 1.699 0.476 1.00 43.25 80 GLY A N 1
ATOM 668 C CA . GLY A 1 80 ? 16.536 3.094 0.248 1.00 43.25 80 GLY A CA 1
ATOM 669 C C . GLY A 1 80 ? 15.786 3.992 1.221 1.00 43.25 80 GLY A C 1
ATOM 670 O O . GLY A 1 80 ? 14.820 4.642 0.826 1.00 43.25 80 GLY A O 1
ATOM 671 N N . ARG A 1 81 ? 16.236 4.059 2.485 1.00 44.94 81 ARG A N 1
ATOM 672 C CA . ARG A 1 81 ? 16.055 5.279 3.297 1.00 44.94 81 ARG A CA 1
ATOM 673 C C . ARG A 1 81 ? 16.401 6.468 2.385 1.00 44.94 81 ARG A C 1
ATOM 675 O O . ARG A 1 81 ? 17.446 6.410 1.744 1.00 44.94 81 ARG A O 1
ATOM 682 N N . ASN A 1 82 ? 15.552 7.499 2.327 1.00 48.50 82 ASN A N 1
ATOM 683 C CA . ASN A 1 82 ? 15.740 8.784 1.610 1.00 48.50 82 ASN A CA 1
ATOM 684 C C . ASN A 1 82 ? 14.908 9.020 0.330 1.00 48.50 82 ASN A C 1
ATOM 686 O O . ASN A 1 82 ? 15.393 9.628 -0.626 1.00 48.50 82 ASN A O 1
ATOM 690 N N . ALA A 1 83 ? 13.620 8.676 0.314 1.00 47.91 83 ALA A N 1
ATOM 691 C CA . ALA A 1 83 ? 12.691 9.448 -0.514 1.00 47.91 83 ALA A CA 1
ATOM 692 C C . ALA A 1 83 ? 12.297 10.717 0.260 1.00 47.91 83 ALA A C 1
ATOM 694 O O . ALA A 1 83 ? 11.315 10.707 0.990 1.00 47.91 83 ALA A O 1
ATOM 695 N N . MET A 1 84 ? 13.085 11.794 0.134 1.00 47.03 84 MET A N 1
ATOM 696 C CA . MET A 1 84 ? 12.613 13.138 0.486 1.00 47.03 84 MET A CA 1
ATOM 697 C C . MET A 1 84 ? 11.304 13.381 -0.264 1.00 47.03 84 MET A C 1
ATOM 699 O O . MET A 1 84 ? 11.285 13.437 -1.499 1.00 47.03 84 MET A O 1
ATOM 703 N N . THR A 1 85 ? 10.208 13.480 0.477 1.00 48.03 85 THR A N 1
ATOM 704 C CA . THR A 1 85 ? 8.935 13.950 -0.047 1.00 48.03 85 THR A CA 1
ATOM 705 C C . THR A 1 85 ? 9.105 15.435 -0.330 1.00 48.03 85 THR A C 1
ATOM 707 O O . THR A 1 85 ? 9.200 16.249 0.579 1.00 48.03 85 THR A O 1
ATOM 710 N N . GLY A 1 86 ? 9.198 15.794 -1.608 1.00 46.53 86 GLY A N 1
ATOM 711 C CA . GLY A 1 86 ? 9.040 17.176 -2.040 1.00 46.53 86 GLY A CA 1
ATOM 712 C C . GLY A 1 86 ? 7.569 17.566 -1.937 1.00 46.53 86 GLY A C 1
ATOM 713 O O . GLY A 1 86 ? 6.855 17.522 -2.935 1.00 46.53 86 GLY A O 1
ATOM 714 N N . ASN A 1 87 ? 7.107 17.881 -0.730 1.00 47.97 87 ASN A N 1
ATOM 715 C CA . ASN A 1 87 ? 5.875 18.633 -0.500 1.00 47.97 87 ASN A CA 1
ATOM 716 C C . ASN A 1 87 ? 6.052 19.638 0.645 1.00 47.97 87 ASN A C 1
ATOM 718 O O . ASN A 1 87 ? 5.177 19.798 1.487 1.00 47.97 87 ASN A O 1
ATOM 722 N N . GLU A 1 88 ? 7.167 20.364 0.641 1.00 51.81 88 GLU A N 1
ATOM 723 C CA . GLU A 1 88 ? 7.202 21.683 1.263 1.00 51.81 88 GLU A CA 1
ATOM 724 C C . GLU A 1 88 ? 6.636 22.687 0.251 1.00 51.81 88 GLU A C 1
ATOM 726 O O . GLU A 1 88 ? 7.349 23.219 -0.595 1.00 51.81 88 GLU A O 1
ATOM 731 N N . ALA A 1 89 ? 5.313 22.855 0.261 1.00 46.81 89 ALA A N 1
ATOM 732 C CA . ALA A 1 89 ? 4.653 24.030 -0.300 1.00 46.81 89 ALA A CA 1
ATOM 733 C C . ALA A 1 89 ? 3.212 24.117 0.217 1.00 46.81 89 ALA A C 1
ATOM 735 O O . ALA A 1 89 ? 2.301 23.494 -0.325 1.00 46.81 89 ALA A O 1
ATOM 736 N N . GLY A 1 90 ? 3.029 24.952 1.239 1.00 49.78 90 GLY A N 1
ATOM 737 C CA . GLY A 1 90 ? 1.788 25.684 1.464 1.00 49.78 90 GLY A CA 1
ATOM 738 C C . GLY A 1 90 ? 0.716 24.962 2.272 1.00 49.78 90 GLY A C 1
ATOM 739 O O . GLY A 1 90 ? -0.131 24.272 1.711 1.00 49.78 90 GLY A O 1
ATOM 740 N N . ARG A 1 91 ? 0.693 25.243 3.576 1.00 42.75 91 ARG A N 1
ATOM 741 C CA . ARG A 1 91 ? -0.464 25.815 4.286 1.00 42.75 91 ARG A CA 1
ATOM 742 C C . ARG A 1 91 ? -0.038 26.092 5.727 1.00 42.75 91 ARG A C 1
ATOM 744 O O . ARG A 1 91 ? -0.110 25.210 6.574 1.00 42.75 91 ARG A O 1
ATOM 751 N N . GLU A 1 92 ? 0.389 27.323 5.995 1.00 47.00 92 GLU A N 1
ATOM 752 C CA . GLU A 1 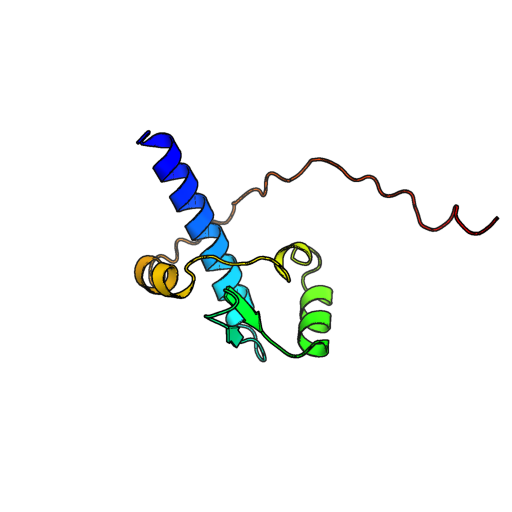92 ? 0.131 27.894 7.316 1.00 47.00 92 GLU A CA 1
ATOM 753 C C . GLU A 1 92 ? -1.393 27.930 7.460 1.00 47.00 92 GLU A C 1
ATOM 755 O O . GLU A 1 92 ? -2.084 28.681 6.770 1.00 47.00 92 GLU A O 1
ATOM 760 N N . LEU A 1 93 ? -1.931 27.006 8.249 1.00 50.28 93 LEU A N 1
ATOM 761 C CA . LEU A 1 93 ? -3.286 27.128 8.757 1.00 50.28 93 LEU A CA 1
ATOM 762 C C . LEU A 1 93 ? -3.193 28.057 9.972 1.00 50.28 93 LEU A C 1
ATOM 764 O O . LEU A 1 93 ? -2.393 27.761 10.862 1.00 50.28 93 LEU A O 1
ATOM 768 N N . PRO A 1 94 ? -3.953 29.164 10.024 1.00 48.06 94 PRO A N 1
ATOM 769 C CA . PRO A 1 94 ? -4.031 29.957 11.241 1.00 48.06 94 PRO A CA 1
ATOM 770 C C . PRO A 1 94 ? -4.569 29.082 12.381 1.00 48.06 94 PRO A C 1
ATOM 772 O O . PRO A 1 94 ? -5.408 28.199 12.161 1.00 48.06 94 PRO A O 1
ATOM 775 N N . SER A 1 95 ? -4.033 29.289 13.584 1.00 43.62 95 SER A N 1
ATOM 776 C CA . SER A 1 95 ? -4.449 28.577 14.788 1.00 43.62 95 SER A CA 1
ATOM 777 C C . SER A 1 95 ? -5.947 28.773 15.035 1.00 43.62 95 SER A C 1
ATOM 779 O O . SER A 1 95 ? -6.507 29.848 14.837 1.00 43.62 95 SER A O 1
ATOM 781 N N . LEU A 1 96 ? -6.602 27.711 15.504 1.00 47.75 96 LEU A N 1
ATOM 782 C CA . LEU A 1 96 ? -8.030 27.648 15.848 1.00 47.75 96 LEU A CA 1
ATOM 783 C C . LEU A 1 96 ? -8.436 28.529 17.052 1.00 47.75 96 LEU A C 1
ATOM 785 O O . LEU A 1 96 ? -9.528 28.358 17.585 1.00 47.75 96 LEU A O 1
ATOM 789 N N . GLU A 1 97 ? -7.590 29.466 17.477 1.00 54.31 97 GLU A N 1
ATOM 790 C CA . GLU A 1 97 ? -7.844 30.360 18.614 1.00 54.31 97 GLU A CA 1
ATOM 791 C C . GLU A 1 97 ? -8.432 31.722 18.201 1.00 54.31 97 GLU A C 1
ATOM 793 O O . GLU A 1 97 ? -8.920 32.444 19.060 1.00 54.31 97 GLU A O 1
ATOM 798 N N . GLU A 1 98 ? -8.495 32.056 16.905 1.00 55.50 98 GLU A N 1
ATOM 799 C CA . GLU A 1 98 ? -9.075 33.332 16.427 1.00 55.50 98 GLU A CA 1
ATOM 800 C C . GLU A 1 98 ? -10.512 33.215 15.870 1.00 55.50 98 GLU A C 1
ATOM 802 O O . GLU A 1 98 ? -10.993 34.105 15.174 1.00 55.50 98 GLU A O 1
ATOM 807 N N . MET A 1 99 ? -11.232 32.122 16.151 1.00 52.72 99 MET A N 1
ATOM 808 C CA . MET A 1 99 ? -12.631 31.940 15.715 1.00 52.72 99 MET A CA 1
ATOM 809 C C . MET A 1 99 ? -13.659 31.974 16.856 1.00 52.72 99 MET A C 1
ATOM 811 O O . MET A 1 99 ? -14.791 31.524 16.659 1.00 52.72 99 MET A O 1
ATOM 815 N N . SER A 1 100 ? -13.315 32.499 18.036 1.00 46.00 100 SER A N 1
A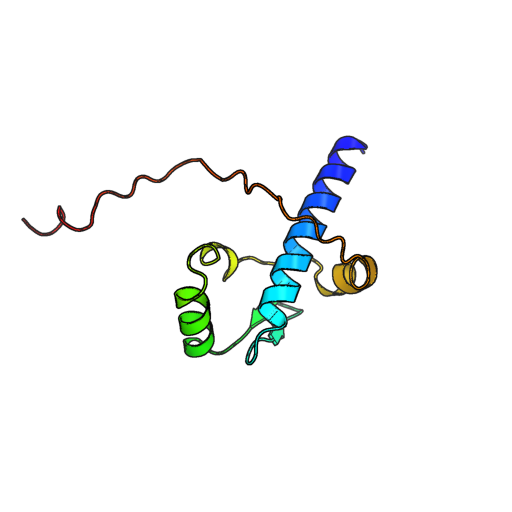TOM 816 C CA . SER A 1 100 ? -14.305 32.633 19.114 1.00 46.00 100 SER A CA 1
ATOM 817 C C . SER A 1 100 ? -14.317 33.929 19.924 1.00 46.00 100 SER A C 1
ATOM 819 O O . SER A 1 100 ? -14.981 33.922 20.955 1.00 46.00 100 SER A O 1
ATOM 821 N N . GLU A 1 101 ? -13.720 35.035 19.476 1.00 42.28 101 GLU A N 1
ATOM 822 C CA . GLU A 1 101 ? -14.073 36.376 19.994 1.00 42.28 101 GLU A CA 1
ATOM 823 C C . GLU A 1 101 ? -14.161 37.421 18.879 1.00 42.28 101 GLU A C 1
ATOM 825 O O . GLU A 1 101 ? -13.246 37.465 18.028 1.00 42.28 101 GLU A O 1
#

Radius of gyration: 16.81 Å; Cα contacts (8 Å, |Δi|>4): 54; chains: 1; bounding box: 31×45×45 Å

Mean predicted aligned error: 12.23 Å

pLDDT: mean 74.86, std 16.59, range [42.28, 90.69]

Foldseek 3Di:
DDVVVVVVVVVVLLVLLVVQVVQQPDPQWDADPVQQAIDGDPVVVVVVCVVVVVCPVVRNDRNPPNVVVCVVCVPVPPPDDDPPPPPPDDDPDPDPPPPPD

InterPro domains:
  IPR024752 Myb/SANT-like domain [PF12776] (3-48)

Organism: NCBI:txid461633

Solvent-accessible surface area (backbone atoms only — not comparable to full-atom values): 6550 Å² total; per-residue (Å²): 134,63,69,69,61,52,55,54,49,52,51,52,52,51,54,46,44,53,54,47,52,57,54,40,69,38,92,76,40,37,73,39,85,87,78,26,34,70,39,65,56,73,65,63,53,49,58,49,35,75,75,35,65,93,45,58,80,51,74,83,46,66,40,82,58,48,73,62,48,44,73,75,45,68,86,64,76,74,88,65,85,79,78,78,76,90,71,91,72,88,74,91,71,80,70,89,77,75,80,80,124